Protein AF-A0A957ABL5-F1 (afdb_monomer)

Foldseek 3Di:
DDDDDDDDPCPVVVVPPPDPVVVVVVVVVVVVVVVVVVVVVLVCCVVPADAQDWPPPPDPDIDHRYDAQDDPPNPPHVVVVVCVVPPD

Solvent-accessible surface area (backbone atoms only — not comparable to full-atom values): 5631 Å² total; per-residue (Å²): 136,85,83,83,71,85,78,77,66,72,69,65,66,60,73,69,69,78,69,55,69,73,66,53,48,55,54,51,51,51,53,50,50,53,52,50,50,53,52,50,52,54,48,52,39,68,74,72,39,56,86,73,36,61,44,60,78,94,51,95,73,62,50,62,33,76,84,75,62,29,53,81,96,51,46,62,58,78,37,59,70,59,56,63,74,69,59,130

Mean predicted aligned error: 11.05 Å

Radius of gyration: 24.83 Å; Cα contacts (8 Å, |Δi|>4): 42; chains: 1; bounding box: 70×29×62 Å

pLDDT: mean 85.31, std 15.98, range [45.78, 98.62]

Sequence (88 aa):
MESTRPSLPGTWARITARFSAKRDGWFFLVVLAVVALDQASKWAIRTGLDRGESWPEGWDIRIVHFVNTGAAFGIFQNSGPLLVITSV

Structure (mmCIF, N/CA/C/O backbone):
data_AF-A0A957ABL5-F1
#
_entry.id   AF-A0A957ABL5-F1
#
loop_
_atom_site.group_PDB
_atom_site.id
_atom_site.type_symbol
_atom_site.label_atom_id
_atom_site.label_alt_id
_atom_site.label_comp_id
_atom_site.label_asym_id
_atom_site.label_entity_id
_atom_site.label_seq_id
_atom_site.pdbx_PDB_ins_code
_atom_site.Cartn_x
_atom_site.Cartn_y
_atom_site.Cartn_z
_atom_site.occupancy
_atom_site.B_iso_or_equiv
_atom_site.auth_seq_id
_atom_site.auth_comp_id
_atom_site.auth_asym_id
_atom_site.auth_atom_id
_atom_site.pdbx_PDB_model_num
ATOM 1 N N . MET A 1 1 ? 47.816 -1.112 -48.648 1.00 45.78 1 MET A N 1
ATOM 2 C CA . MET A 1 1 ? 47.639 -1.944 -47.440 1.00 45.78 1 MET A CA 1
ATOM 3 C C . MET A 1 1 ? 46.299 -1.556 -46.844 1.00 45.78 1 MET A C 1
ATOM 5 O O . MET A 1 1 ? 46.214 -0.545 -46.163 1.00 45.78 1 MET A O 1
ATOM 9 N N . GLU A 1 2 ? 45.247 -2.271 -47.240 1.00 49.75 2 GLU A N 1
ATOM 10 C CA . GLU A 1 2 ? 43.857 -1.971 -46.881 1.00 49.75 2 GLU A CA 1
ATOM 11 C C . GLU A 1 2 ? 43.603 -2.387 -45.427 1.00 49.75 2 GLU A C 1
ATOM 13 O O . GLU A 1 2 ? 43.833 -3.536 -45.048 1.00 49.75 2 GLU A O 1
ATOM 18 N N . SER A 1 3 ? 43.190 -1.431 -44.597 1.00 61.28 3 SER A N 1
ATOM 19 C CA . SER A 1 3 ? 42.885 -1.630 -43.181 1.00 61.28 3 SER A CA 1
ATOM 20 C C . SER A 1 3 ? 41.473 -2.195 -43.043 1.00 61.28 3 SER A C 1
ATOM 22 O O . SER A 1 3 ? 40.494 -1.453 -42.987 1.00 61.28 3 SER A O 1
ATOM 24 N N . THR A 1 4 ? 41.344 -3.517 -42.969 1.00 61.44 4 THR A N 1
ATOM 25 C CA . THR A 1 4 ? 40.053 -4.170 -42.726 1.00 61.44 4 THR A CA 1
ATOM 26 C C . THR A 1 4 ? 39.688 -4.062 -41.245 1.00 61.44 4 THR A C 1
ATOM 28 O O . THR A 1 4 ? 40.040 -4.913 -40.429 1.00 61.44 4 THR A O 1
ATOM 31 N N . ARG A 1 5 ? 38.977 -2.993 -40.866 1.00 60.75 5 ARG A N 1
ATOM 32 C CA . ARG A 1 5 ? 38.261 -2.962 -39.582 1.00 60.75 5 ARG A CA 1
ATOM 33 C C . ARG A 1 5 ? 36.989 -3.809 -39.712 1.00 60.75 5 ARG A C 1
ATOM 35 O O . ARG A 1 5 ? 36.256 -3.618 -40.682 1.00 60.75 5 ARG A O 1
ATOM 42 N N . PRO A 1 6 ? 36.694 -4.715 -38.767 1.00 59.97 6 PRO A N 1
ATOM 43 C CA . PRO A 1 6 ? 35.477 -5.513 -38.825 1.00 59.97 6 PRO A CA 1
ATOM 44 C C . PRO A 1 6 ? 34.250 -4.604 -3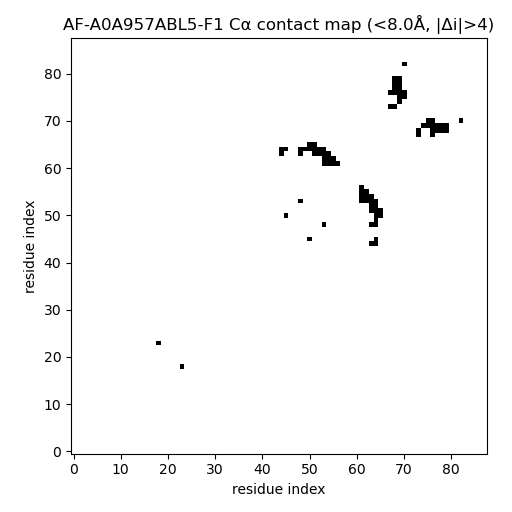8.675 1.00 59.97 6 PRO A C 1
ATOM 46 O O . PRO A 1 6 ? 34.093 -3.910 -37.668 1.00 59.97 6 PRO A O 1
ATOM 49 N N . SER A 1 7 ? 33.380 -4.591 -39.685 1.00 68.88 7 SER A N 1
ATOM 50 C CA . SER A 1 7 ? 32.080 -3.928 -39.628 1.00 68.88 7 SER A CA 1
ATOM 51 C C . SER A 1 7 ? 31.151 -4.744 -38.727 1.00 68.88 7 SER A C 1
ATOM 53 O O . SER A 1 7 ? 30.733 -5.851 -39.060 1.00 68.88 7 SER A O 1
ATOM 55 N N . LEU A 1 8 ? 30.850 -4.216 -37.539 1.00 66.44 8 LEU A N 1
ATOM 56 C CA . LEU A 1 8 ? 29.903 -4.854 -36.627 1.00 66.44 8 LEU A CA 1
ATOM 57 C C . LEU A 1 8 ? 28.515 -4.921 -37.295 1.00 66.44 8 LEU A C 1
ATOM 59 O O . LEU A 1 8 ? 28.057 -3.910 -37.837 1.00 66.44 8 LEU A O 1
ATOM 63 N N . PRO A 1 9 ? 27.827 -6.079 -37.276 1.00 64.19 9 PRO A N 1
ATOM 64 C CA . PRO A 1 9 ? 26.560 -6.238 -37.976 1.00 64.19 9 PRO A CA 1
ATOM 65 C C . PRO A 1 9 ? 25.502 -5.285 -37.407 1.00 64.19 9 PRO A C 1
ATOM 67 O O . PRO A 1 9 ? 25.232 -5.276 -36.203 1.00 64.19 9 PRO A O 1
ATOM 70 N N . GLY A 1 10 ? 24.869 -4.504 -38.294 1.00 61.34 10 GLY A N 1
ATOM 71 C CA . GLY A 1 10 ? 23.853 -3.484 -37.978 1.00 61.34 10 GLY A CA 1
ATOM 72 C C . GLY A 1 10 ? 22.601 -4.001 -37.253 1.00 61.34 10 GLY A C 1
ATOM 73 O O . GLY A 1 10 ? 21.727 -3.223 -36.873 1.00 61.34 10 GLY A O 1
ATOM 74 N N . THR A 1 11 ? 22.521 -5.310 -37.021 1.00 60.16 11 THR A N 1
ATOM 75 C CA . THR A 1 11 ? 21.497 -5.993 -36.230 1.00 60.16 11 THR A CA 1
ATOM 76 C C . THR A 1 11 ? 21.563 -5.611 -34.745 1.00 60.16 11 THR A C 1
ATOM 78 O O . THR A 1 11 ? 20.518 -5.449 -34.118 1.00 60.16 11 THR A O 1
ATOM 81 N N . TRP A 1 12 ? 22.760 -5.371 -34.190 1.00 56.81 12 TRP A N 1
ATOM 82 C CA . TRP A 1 12 ? 22.925 -5.025 -32.768 1.00 56.81 12 TRP A CA 1
ATOM 83 C C . TRP A 1 12 ? 22.479 -3.599 -32.433 1.00 56.81 12 TRP A C 1
ATOM 85 O O . TRP A 1 12 ? 21.933 -3.356 -31.360 1.00 56.81 12 TRP A O 1
ATOM 95 N N . ALA A 1 13 ? 22.621 -2.669 -33.380 1.00 55.19 13 ALA A N 1
ATOM 96 C CA . ALA A 1 13 ? 22.194 -1.280 -33.209 1.00 55.19 13 ALA A CA 1
ATOM 97 C C . ALA A 1 13 ? 20.662 -1.125 -33.127 1.00 55.19 13 ALA A C 1
ATOM 99 O O . ALA A 1 13 ? 20.159 -0.143 -32.587 1.00 55.19 13 ALA A O 1
ATOM 100 N N . ARG A 1 14 ? 19.897 -2.093 -33.651 1.00 54.81 14 ARG A N 1
ATOM 101 C CA . ARG A 1 14 ? 18.425 -2.042 -33.678 1.00 54.81 14 ARG A CA 1
ATOM 102 C C . ARG A 1 14 ? 17.763 -2.603 -32.419 1.00 54.81 14 ARG A C 1
ATOM 104 O O . ARG A 1 14 ? 16.595 -2.305 -32.184 1.00 54.81 14 ARG A O 1
ATOM 111 N N . ILE A 1 15 ? 18.485 -3.384 -31.614 1.00 57.72 15 ILE A N 1
ATOM 112 C CA . ILE A 1 15 ? 17.969 -3.968 -30.363 1.00 57.72 15 ILE A CA 1
ATOM 113 C C . ILE A 1 15 ? 17.895 -2.906 -29.253 1.00 57.72 15 ILE A C 1
ATOM 115 O O . ILE A 1 15 ? 16.990 -2.942 -28.425 1.00 57.72 15 ILE A O 1
ATOM 119 N N . THR A 1 16 ? 18.778 -1.906 -29.276 1.00 54.53 16 THR A N 1
ATOM 120 C CA . THR A 1 16 ? 18.825 -0.832 -28.268 1.00 54.53 16 THR A CA 1
ATOM 121 C C . THR A 1 16 ? 17.913 0.359 -28.588 1.00 54.53 16 THR A C 1
ATOM 123 O O . THR A 1 16 ? 17.600 1.153 -27.706 1.00 54.53 16 THR A O 1
ATOM 126 N N . ALA A 1 17 ? 17.430 0.482 -29.827 1.00 56.97 17 ALA A N 1
ATOM 127 C CA . ALA A 1 17 ? 16.742 1.676 -30.325 1.00 56.97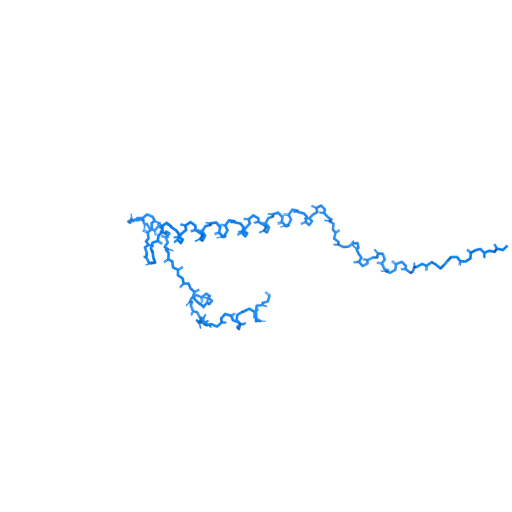 17 ALA A CA 1
ATOM 128 C C . ALA A 1 17 ? 15.202 1.655 -30.184 1.00 56.97 17 ALA A C 1
ATOM 130 O O . ALA A 1 17 ? 14.504 2.274 -30.987 1.00 56.97 17 ALA A O 1
ATOM 131 N N . ARG A 1 18 ? 14.636 0.937 -29.199 1.00 58.25 18 ARG A N 1
ATOM 132 C CA . ARG A 1 18 ? 13.173 0.920 -28.941 1.00 58.25 18 ARG A CA 1
ATOM 133 C C . ARG A 1 18 ? 12.731 1.599 -27.643 1.00 58.25 18 ARG A C 1
ATOM 135 O O . ARG A 1 18 ? 11.535 1.601 -27.369 1.00 58.25 18 ARG A O 1
ATOM 142 N N . PHE A 1 19 ? 13.641 2.236 -26.911 1.00 55.78 19 PHE A N 1
ATOM 143 C CA . PHE A 1 19 ? 13.291 3.099 -25.780 1.00 55.78 19 PHE A CA 1
ATOM 144 C C . PHE A 1 19 ? 13.551 4.554 -26.158 1.00 55.78 19 PHE A C 1
ATOM 146 O O . PHE A 1 19 ? 14.689 4.986 -26.343 1.00 55.78 19 PHE A O 1
ATOM 153 N N . SER A 1 20 ? 12.472 5.308 -26.357 1.00 62.75 20 SER A N 1
ATOM 154 C CA . SER A 1 20 ? 12.569 6.742 -26.597 1.00 62.75 20 SER A CA 1
ATOM 155 C C . SER A 1 20 ? 12.612 7.413 -25.232 1.00 62.75 20 SER A C 1
ATOM 157 O O . SER A 1 20 ? 11.567 7.657 -24.630 1.00 62.75 20 SER A O 1
ATOM 159 N N . ALA A 1 21 ? 13.822 7.728 -24.757 1.00 63.16 21 ALA A N 1
ATOM 160 C CA . ALA A 1 21 ? 14.090 8.250 -23.411 1.00 63.16 21 ALA A CA 1
ATOM 161 C C . ALA A 1 21 ? 13.156 9.397 -22.963 1.00 63.16 21 ALA A C 1
ATOM 163 O O . ALA A 1 21 ? 12.873 9.541 -21.777 1.00 63.16 21 ALA A O 1
ATOM 164 N N . LYS A 1 22 ? 12.635 10.200 -23.903 1.00 67.19 22 LYS A N 1
ATOM 165 C CA . LYS A 1 22 ? 11.690 11.291 -23.613 1.00 67.19 22 LYS A CA 1
ATOM 166 C C . LYS A 1 22 ? 10.263 10.815 -23.315 1.00 67.19 22 LYS A C 1
ATOM 168 O O . LYS A 1 22 ? 9.633 11.351 -22.411 1.00 67.19 22 LYS A O 1
ATOM 173 N N . ARG A 1 23 ? 9.745 9.830 -24.061 1.00 69.19 23 ARG A N 1
ATOM 174 C CA . ARG A 1 23 ? 8.400 9.267 -23.833 1.00 69.19 23 ARG A CA 1
ATOM 175 C C . ARG A 1 23 ? 8.383 8.397 -22.580 1.00 69.19 23 ARG A C 1
ATOM 177 O O . ARG A 1 23 ? 7.427 8.441 -21.811 1.00 69.19 23 ARG A O 1
ATOM 184 N N . ASP A 1 24 ? 9.466 7.661 -22.364 1.00 81.88 24 ASP A N 1
ATOM 185 C CA . ASP A 1 24 ? 9.581 6.736 -21.242 1.00 81.88 24 ASP A CA 1
ATOM 186 C C . ASP A 1 24 ? 9.750 7.502 -19.912 1.00 81.88 24 ASP A C 1
ATOM 188 O O . ASP A 1 24 ? 9.244 7.069 -18.880 1.00 81.88 24 ASP A O 1
ATOM 192 N N . GLY A 1 25 ? 10.340 8.707 -19.936 1.00 89.69 25 GLY A N 1
ATOM 193 C CA . GLY A 1 25 ? 10.450 9.579 -18.759 1.00 89.69 25 GLY A CA 1
ATOM 194 C C . GLY A 1 25 ? 9.102 10.013 -18.165 1.00 89.69 25 GLY A C 1
ATOM 195 O O . GLY A 1 25 ? 8.934 9.979 -16.947 1.00 89.69 25 GLY A O 1
ATOM 196 N N . TRP A 1 26 ? 8.118 10.365 -19.003 1.00 92.69 26 TRP A N 1
ATOM 197 C CA . TRP A 1 26 ? 6.770 10.705 -18.522 1.00 92.69 26 TRP A CA 1
ATOM 198 C C . TRP A 1 26 ? 6.078 9.503 -17.874 1.00 92.69 26 TRP A C 1
ATOM 200 O O . TRP A 1 26 ? 5.465 9.635 -16.818 1.00 92.69 26 TRP A O 1
ATOM 210 N N . PHE A 1 27 ? 6.223 8.320 -18.476 1.00 93.00 27 PHE A N 1
ATOM 211 C CA . PHE A 1 27 ? 5.683 7.083 -17.920 1.00 93.00 27 PHE A CA 1
ATOM 212 C C . PHE A 1 27 ? 6.226 6.816 -16.509 1.00 93.00 27 PHE A C 1
ATOM 214 O O . PHE A 1 27 ? 5.443 6.621 -15.580 1.00 93.00 27 PHE A O 1
ATOM 221 N N . PHE A 1 28 ? 7.547 6.886 -16.315 1.00 94.81 28 PHE A N 1
ATOM 222 C CA . PHE A 1 28 ? 8.146 6.679 -14.994 1.00 94.81 28 PHE A CA 1
ATOM 223 C C . PHE A 1 28 ? 7.745 7.747 -13.975 1.00 94.81 28 PHE A C 1
ATOM 225 O O . PHE A 1 28 ? 7.558 7.418 -12.806 1.00 94.81 28 PHE A O 1
ATOM 232 N N . LEU A 1 29 ? 7.565 9.000 -14.402 1.00 95.69 29 LEU A N 1
ATOM 233 C CA . LEU A 1 29 ? 7.076 10.062 -13.524 1.00 95.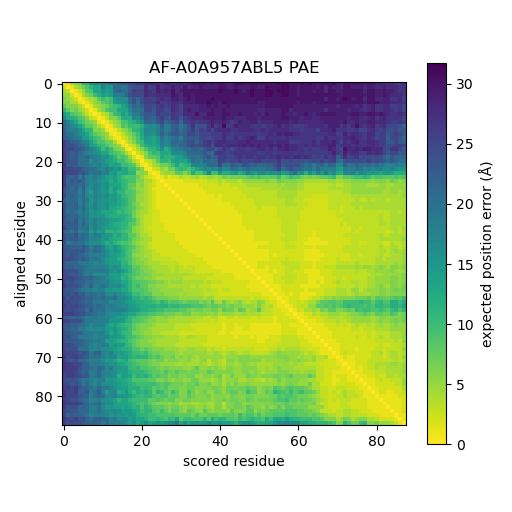69 29 LEU A CA 1
ATOM 234 C C . LEU A 1 29 ? 5.664 9.757 -13.013 1.00 95.69 29 LEU A C 1
ATOM 236 O O . LEU A 1 29 ? 5.411 9.886 -11.817 1.00 95.69 29 LEU A O 1
ATOM 240 N N . VAL A 1 30 ? 4.764 9.306 -13.892 1.00 96.81 30 VAL A N 1
ATOM 241 C CA . VAL A 1 30 ? 3.403 8.911 -13.502 1.00 96.81 30 VAL A CA 1
ATOM 242 C C . VAL A 1 30 ? 3.436 7.710 -12.558 1.00 96.81 30 VAL A C 1
ATOM 244 O O . VAL A 1 30 ? 2.781 7.745 -11.519 1.00 96.81 30 VAL A O 1
ATOM 247 N N . VAL A 1 31 ? 4.229 6.677 -12.865 1.00 97.38 31 VAL A N 1
ATOM 248 C CA . VAL A 1 31 ? 4.388 5.503 -11.986 1.00 97.38 31 VAL A CA 1
ATOM 249 C C . VAL A 1 31 ? 4.874 5.924 -10.600 1.00 97.38 31 VAL A C 1
ATOM 251 O O . VAL A 1 31 ? 4.291 5.521 -9.595 1.00 97.38 31 VAL A O 1
ATOM 254 N N . LEU A 1 32 ? 5.902 6.773 -10.535 1.00 98.19 32 LEU A N 1
ATOM 255 C CA . LEU A 1 32 ? 6.451 7.249 -9.270 1.00 98.19 32 LEU A CA 1
ATOM 256 C C . LEU A 1 32 ? 5.426 8.070 -8.485 1.00 98.19 32 LEU A C 1
ATOM 258 O O . LEU A 1 32 ? 5.293 7.872 -7.281 1.00 98.19 32 LEU A O 1
ATOM 262 N N . ALA A 1 33 ? 4.677 8.948 -9.155 1.00 98.25 33 ALA A N 1
ATOM 263 C CA . ALA A 1 33 ? 3.626 9.735 -8.523 1.00 98.25 33 ALA A CA 1
ATOM 264 C C . ALA A 1 33 ? 2.520 8.842 -7.942 1.00 98.25 33 ALA A C 1
ATOM 266 O O . ALA A 1 33 ? 2.125 9.035 -6.796 1.00 98.25 33 ALA A O 1
ATOM 267 N N . VAL A 1 34 ? 2.059 7.835 -8.691 1.00 98.44 34 VAL A N 1
ATOM 268 C CA . VAL A 1 34 ? 1.027 6.893 -8.229 1.00 98.44 34 VAL A CA 1
ATOM 269 C C . VAL A 1 34 ? 1.511 6.094 -7.020 1.00 98.44 34 VAL A C 1
ATOM 271 O O . VAL A 1 34 ? 0.798 6.019 -6.022 1.00 98.44 34 VAL A O 1
ATOM 274 N N . VAL A 1 35 ? 2.725 5.538 -7.071 1.00 98.44 35 VAL A N 1
ATOM 275 C CA . VAL A 1 35 ? 3.297 4.780 -5.947 1.00 98.44 35 VAL A CA 1
ATOM 276 C C . VAL A 1 35 ? 3.502 5.680 -4.727 1.00 98.44 35 VAL A C 1
ATOM 278 O O . VAL A 1 35 ? 3.163 5.284 -3.614 1.00 98.44 35 VAL A O 1
ATOM 281 N N . ALA A 1 36 ? 4.015 6.898 -4.918 1.00 98.56 36 ALA A N 1
ATOM 282 C CA . ALA A 1 36 ? 4.218 7.845 -3.827 1.00 98.56 36 ALA A CA 1
ATOM 283 C C . ALA A 1 36 ? 2.893 8.231 -3.160 1.00 98.56 36 ALA A C 1
ATOM 285 O O . ALA A 1 36 ? 2.801 8.198 -1.934 1.00 98.56 36 ALA A O 1
ATOM 286 N N . LEU A 1 37 ? 1.861 8.541 -3.952 1.00 98.62 37 LEU A N 1
ATOM 287 C CA . LEU A 1 37 ? 0.527 8.854 -3.443 1.00 98.62 37 LEU A CA 1
ATOM 288 C C . LEU A 1 37 ? -0.082 7.662 -2.697 1.00 98.62 37 LEU A C 1
ATOM 290 O O . LEU A 1 37 ? -0.538 7.833 -1.572 1.00 98.62 37 LEU A O 1
ATOM 294 N N . ASP A 1 38 ? -0.021 6.453 -3.261 1.00 98.50 38 ASP A N 1
ATOM 295 C CA . ASP A 1 38 ? -0.524 5.231 -2.619 1.00 98.50 38 ASP A CA 1
ATOM 296 C C . ASP A 1 38 ? 0.126 4.988 -1.246 1.00 98.50 38 ASP A C 1
ATOM 298 O O . ASP A 1 38 ? -0.565 4.757 -0.248 1.00 98.50 38 ASP A O 1
ATOM 302 N N . GLN A 1 39 ? 1.456 5.071 -1.173 1.00 98.50 39 GLN A N 1
ATOM 303 C CA . GLN A 1 39 ? 2.183 4.840 0.075 1.00 98.50 39 GLN A CA 1
ATOM 304 C C . GLN A 1 39 ? 1.962 5.968 1.089 1.00 98.50 39 GLN A C 1
ATOM 306 O O . GLN A 1 39 ? 1.776 5.682 2.272 1.00 98.50 39 GLN A O 1
ATOM 311 N N . ALA A 1 40 ? 1.921 7.229 0.644 1.00 98.56 40 ALA A N 1
ATOM 312 C CA . ALA A 1 40 ? 1.636 8.373 1.507 1.00 98.56 40 ALA A CA 1
ATOM 313 C C . ALA A 1 40 ? 0.222 8.297 2.098 1.00 98.56 40 ALA A C 1
ATOM 315 O O . ALA A 1 40 ? 0.052 8.486 3.302 1.00 98.56 40 ALA A O 1
ATOM 316 N N . SER A 1 41 ? -0.784 7.948 1.287 1.00 98.06 41 SER A N 1
ATOM 317 C CA . SER A 1 41 ? -2.150 7.732 1.768 1.00 98.06 41 SER A CA 1
ATOM 318 C C . SER A 1 41 ? -2.205 6.595 2.787 1.00 98.06 41 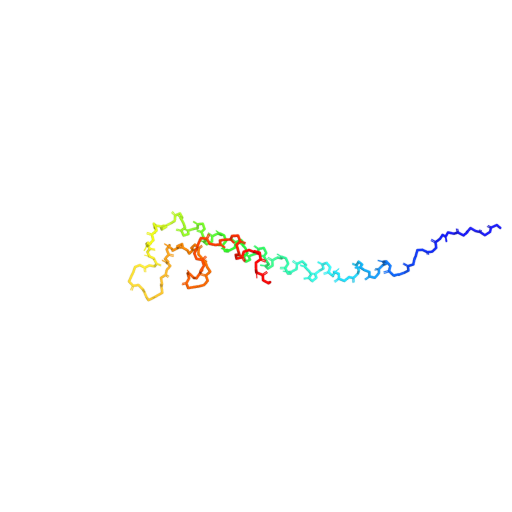SER A C 1
ATOM 320 O O . SER A 1 41 ? -2.737 6.783 3.877 1.00 98.06 41 SER A O 1
ATOM 322 N N . LYS A 1 42 ? -1.594 5.436 2.500 1.00 97.94 42 LYS A N 1
ATOM 323 C CA . LYS A 1 42 ? -1.531 4.310 3.453 1.00 97.94 42 LYS A CA 1
ATOM 324 C C . LYS A 1 42 ? -0.855 4.692 4.764 1.00 97.94 42 LYS A C 1
ATOM 326 O O . LYS A 1 42 ? -1.306 4.260 5.822 1.00 97.94 42 LYS A O 1
ATOM 331 N N . TRP A 1 43 ? 0.223 5.469 4.701 1.00 98.38 43 TRP A N 1
ATOM 332 C CA . TRP A 1 43 ? 0.911 5.965 5.887 1.00 98.38 43 TRP A CA 1
ATOM 333 C C . TRP A 1 43 ? -0.005 6.867 6.717 1.00 98.38 43 TRP A C 1
ATOM 335 O O . TRP A 1 43 ? -0.210 6.572 7.890 1.00 98.38 43 TRP A O 1
ATOM 345 N N . ALA A 1 44 ? -0.636 7.868 6.094 1.00 98.12 44 ALA A N 1
ATOM 346 C CA . ALA A 1 44 ? -1.545 8.786 6.774 1.00 98.12 44 ALA 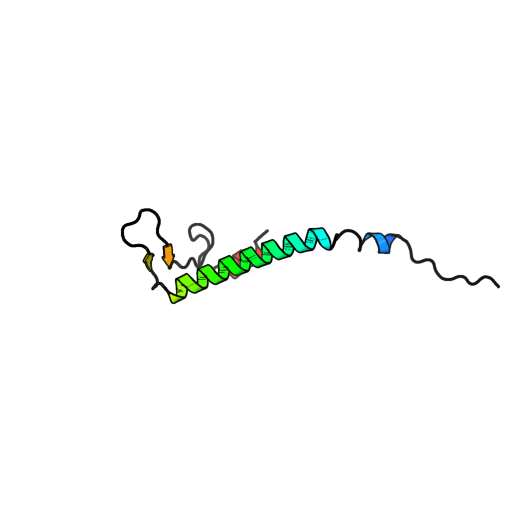A CA 1
ATOM 347 C C . ALA A 1 44 ? -2.709 8.059 7.470 1.00 98.12 44 ALA A C 1
ATOM 349 O O . ALA A 1 44 ? -3.043 8.392 8.603 1.00 98.12 44 ALA A O 1
ATOM 350 N N . ILE A 1 45 ? -3.284 7.027 6.837 1.00 98.00 45 ILE A N 1
ATOM 351 C CA . ILE A 1 45 ? -4.351 6.218 7.451 1.00 98.00 45 ILE A CA 1
ATOM 352 C C . ILE A 1 45 ? -3.830 5.417 8.643 1.00 98.00 45 ILE A C 1
ATOM 354 O O . ILE A 1 45 ? -4.465 5.406 9.690 1.00 98.00 45 ILE A O 1
ATOM 358 N N . ARG A 1 46 ? -2.666 4.770 8.517 1.00 97.81 46 ARG A N 1
ATOM 359 C CA . ARG A 1 46 ? -2.093 3.959 9.604 1.00 97.81 46 ARG A CA 1
ATOM 360 C C . ARG A 1 46 ? -1.679 4.783 10.818 1.00 97.81 46 ARG A C 1
ATOM 362 O O . ARG A 1 46 ? -1.648 4.232 11.911 1.00 97.81 46 ARG A O 1
ATOM 369 N N . THR A 1 47 ? -1.298 6.045 10.625 1.00 97.81 47 THR A N 1
ATOM 370 C CA . THR A 1 47 ? -0.887 6.931 11.722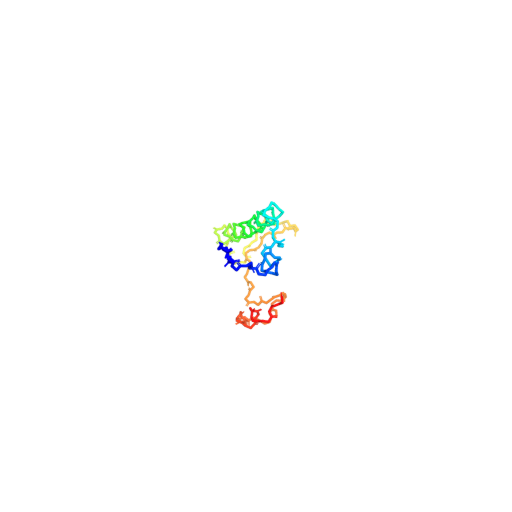 1.00 97.81 47 THR A CA 1
ATOM 371 C C . THR A 1 47 ? -2.026 7.777 12.273 1.00 97.81 47 THR A C 1
ATOM 373 O O . THR A 1 47 ? -1.907 8.271 13.387 1.00 97.81 47 THR A O 1
ATOM 376 N N . GLY A 1 48 ? -3.077 8.009 11.483 1.00 97.12 48 GLY A N 1
ATOM 377 C CA . GLY A 1 48 ? -4.180 8.900 11.839 1.00 97.12 48 GLY A CA 1
ATOM 378 C C . GLY A 1 48 ? -5.452 8.202 12.312 1.00 97.12 48 GLY A C 1
ATOM 379 O O . GLY A 1 48 ? -6.298 8.887 12.869 1.00 97.12 48 GLY A O 1
ATOM 380 N N . LEU A 1 49 ? -5.602 6.895 12.073 1.00 97.75 49 LEU A N 1
ATOM 381 C CA . LEU A 1 49 ? -6.794 6.126 12.435 1.00 97.75 49 LEU A CA 1
ATOM 382 C C . LEU A 1 49 ? -6.407 4.792 13.080 1.00 97.75 49 LEU A C 1
ATOM 384 O O . LEU A 1 49 ? -5.549 4.065 12.565 1.00 97.75 49 LEU A O 1
ATOM 388 N N . ASP A 1 50 ? -7.094 4.422 14.153 1.00 97.56 50 ASP A N 1
ATOM 389 C CA . ASP A 1 50 ? -7.040 3.086 14.733 1.00 97.56 50 ASP A CA 1
ATOM 390 C C . ASP A 1 50 ? -7.681 2.056 13.795 1.00 97.56 50 ASP A C 1
ATOM 392 O O . ASP A 1 50 ? -8.490 2.359 12.916 1.00 97.56 50 ASP A O 1
ATOM 396 N N . ARG A 1 51 ? -7.311 0.781 13.947 1.00 97.06 51 ARG A N 1
ATOM 397 C CA . ARG A 1 51 ? -7.835 -0.279 13.077 1.00 97.06 51 ARG A CA 1
ATOM 398 C C . ARG A 1 51 ? -9.353 -0.407 13.240 1.00 97.06 51 ARG A C 1
ATOM 400 O O . ARG A 1 51 ? -9.838 -0.711 14.323 1.00 97.06 51 ARG A O 1
ATOM 407 N N . GLY A 1 52 ? -10.082 -0.272 12.133 1.00 95.88 52 GLY A N 1
ATOM 408 C CA . GLY A 1 52 ? -11.547 -0.271 12.105 1.00 95.88 52 GLY A CA 1
ATOM 409 C C . GLY A 1 52 ? -12.183 1.102 12.335 1.00 95.88 52 GLY A C 1
ATOM 410 O O . GLY A 1 52 ? -13.387 1.233 12.131 1.00 95.88 52 GLY A O 1
ATOM 411 N N . GLU A 1 53 ? -11.399 2.120 12.695 1.00 96.81 53 GLU A N 1
ATOM 412 C CA . GLU A 1 53 ? -11.873 3.497 12.802 1.00 96.81 53 GLU A CA 1
ATOM 413 C C . GLU A 1 53 ? -12.213 4.061 11.416 1.00 96.81 53 GLU A C 1
ATOM 415 O O . GLU A 1 53 ? -11.598 3.701 10.401 1.00 96.81 53 GLU A O 1
ATOM 420 N N . SER A 1 54 ? -13.213 4.945 11.381 1.00 95.75 54 SER A N 1
ATOM 421 C CA . SER A 1 54 ? -13.690 5.597 10.167 1.00 95.75 54 SER A CA 1
ATOM 422 C C . SER A 1 54 ? -13.737 7.112 10.312 1.00 95.75 54 SER A C 1
ATOM 424 O O . SER A 1 54 ? -14.220 7.609 11.324 1.00 95.75 54 SER A O 1
ATOM 426 N N . TRP A 1 55 ? -13.355 7.835 9.263 1.00 96.00 55 TRP A N 1
ATOM 427 C CA . TRP A 1 55 ? -13.429 9.291 9.209 1.00 96.00 55 TRP A CA 1
ATOM 428 C C . TRP A 1 55 ? -13.926 9.783 7.838 1.00 96.00 55 TRP A C 1
ATOM 430 O O . TRP A 1 55 ? -13.534 9.220 6.813 1.00 96.00 55 TRP A O 1
ATOM 440 N N . PRO A 1 56 ? -14.740 10.848 7.769 1.00 95.62 56 PRO A N 1
ATOM 441 C CA . PRO A 1 56 ? -15.420 11.503 8.886 1.00 95.62 56 PRO A CA 1
ATOM 442 C C . PRO A 1 56 ? -16.609 10.670 9.392 1.00 95.62 56 PRO A C 1
ATOM 444 O O . PRO A 1 56 ? -17.279 9.970 8.630 1.00 95.62 56 PRO A O 1
ATOM 447 N N . GLU A 1 57 ? -16.891 10.741 10.689 1.00 90.81 57 GLU A N 1
ATOM 448 C CA . GLU A 1 57 ? -18.046 10.050 11.265 1.00 90.81 57 GLU A CA 1
ATOM 449 C C . GLU A 1 57 ? -19.368 10.623 10.732 1.00 90.81 57 GLU A C 1
ATOM 451 O O . GLU A 1 57 ? -19.524 11.834 10.588 1.00 90.81 57 GLU A O 1
ATOM 456 N N . GLY A 1 58 ? -20.336 9.749 10.443 1.00 89.12 58 GLY A N 1
ATOM 457 C CA . GLY A 1 58 ? -21.685 10.152 10.024 1.00 89.12 58 GLY A CA 1
ATOM 458 C C . GLY A 1 58 ? -21.854 10.523 8.546 1.00 89.12 58 GLY A C 1
ATOM 459 O O . GLY A 1 58 ? -22.938 10.954 8.167 1.00 89.12 58 GLY A O 1
ATOM 460 N N . TRP A 1 59 ? -20.830 10.341 7.708 1.00 94.12 59 TRP A N 1
ATOM 461 C CA . TRP A 1 59 ? -20.912 10.584 6.262 1.00 94.12 59 TRP A CA 1
ATOM 462 C C . TRP A 1 59 ? -21.121 9.289 5.469 1.00 94.12 59 TRP A C 1
ATOM 464 O O . TRP A 1 59 ? -20.723 8.204 5.902 1.00 94.12 59 TRP A O 1
ATOM 474 N N . ASP A 1 60 ? -21.703 9.401 4.274 1.00 95.25 60 ASP A N 1
ATOM 475 C CA . ASP A 1 60 ? -21.913 8.252 3.382 1.00 95.25 60 ASP A CA 1
ATOM 476 C C . ASP A 1 60 ? -20.591 7.693 2.845 1.00 95.25 60 ASP A C 1
ATOM 478 O O . ASP A 1 60 ? -20.398 6.478 2.778 1.00 95.25 60 ASP A O 1
ATOM 482 N N . ILE A 1 61 ? -19.650 8.581 2.510 1.00 96.38 61 ILE A N 1
ATOM 483 C CA . ILE A 1 61 ? -18.309 8.222 2.048 1.00 96.38 61 ILE A CA 1
ATOM 484 C C . ILE A 1 61 ? -17.337 8.408 3.204 1.00 96.38 61 ILE A C 1
ATOM 486 O O . ILE A 1 61 ? -17.176 9.509 3.727 1.00 96.38 61 ILE A O 1
ATOM 490 N N . ARG A 1 62 ? -16.683 7.309 3.582 1.00 95.44 62 ARG A N 1
ATOM 491 C CA . ARG A 1 62 ? -15.774 7.248 4.723 1.00 95.44 62 ARG A CA 1
ATOM 492 C C . ARG A 1 62 ? -14.451 6.619 4.343 1.00 95.44 62 ARG A C 1
ATOM 494 O O . ARG A 1 62 ? -14.386 5.660 3.576 1.00 95.44 62 ARG A O 1
ATOM 501 N N . ILE A 1 63 ? -13.406 7.151 4.947 1.00 97.12 63 ILE A N 1
ATOM 502 C CA . ILE A 1 63 ? -12.076 6.574 4.981 1.00 97.12 63 ILE A CA 1
ATOM 503 C C . ILE A 1 63 ? -12.030 5.649 6.187 1.00 97.12 63 ILE A C 1
ATOM 505 O O . ILE A 1 63 ? -12.342 6.077 7.291 1.00 97.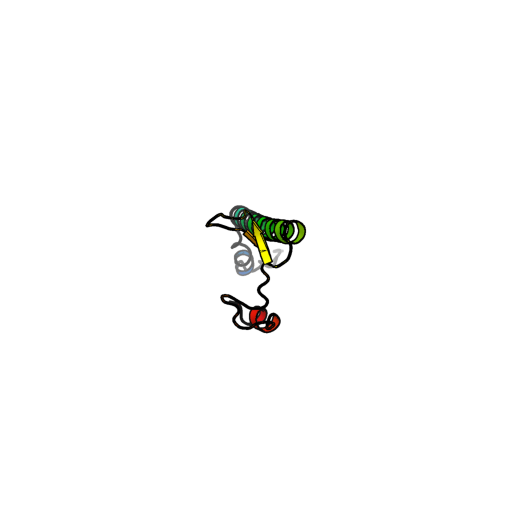12 63 ILE A O 1
ATOM 509 N N . VAL A 1 64 ? -11.658 4.389 5.982 1.00 96.25 64 VAL A N 1
ATOM 510 C CA . VAL A 1 64 ? -11.615 3.382 7.048 1.00 96.25 64 VAL A CA 1
ATOM 511 C C . VAL A 1 64 ? -10.237 2.747 7.081 1.00 96.25 64 VAL A C 1
ATOM 513 O O . VAL A 1 64 ? -9.719 2.329 6.040 1.00 96.25 64 VAL A O 1
ATOM 516 N N . HIS A 1 65 ? -9.652 2.616 8.270 1.00 97.31 65 HIS A N 1
ATOM 517 C CA . HIS A 1 65 ? -8.431 1.834 8.425 1.00 97.31 65 HIS A CA 1
ATOM 518 C C . HIS A 1 65 ? -8.764 0.338 8.416 1.00 97.31 65 HIS A C 1
ATOM 520 O O . HIS A 1 65 ? -9.013 -0.292 9.445 1.00 97.31 65 HIS A O 1
ATOM 526 N N . PHE A 1 66 ? -8.729 -0.245 7.219 1.00 95.62 66 PHE A N 1
ATOM 527 C CA . PHE A 1 66 ? -8.915 -1.673 6.996 1.00 95.62 66 PHE A CA 1
ATOM 528 C C . PHE A 1 66 ? -7.637 -2.331 6.465 1.00 95.62 66 PHE A C 1
ATOM 530 O O . PHE A 1 66 ? -6.870 -1.729 5.713 1.00 95.62 66 PHE A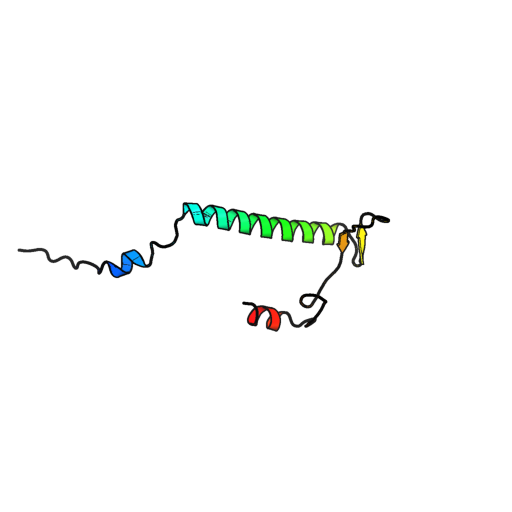 O 1
ATOM 537 N N . VAL A 1 67 ? -7.419 -3.598 6.827 1.00 95.25 67 VAL A N 1
ATOM 538 C CA . VAL A 1 67 ? -6.287 -4.395 6.338 1.00 95.25 67 VAL A CA 1
ATOM 539 C C . VAL A 1 67 ? -6.815 -5.659 5.680 1.00 95.25 67 VAL A C 1
ATOM 541 O O . VAL A 1 67 ? -7.385 -6.521 6.345 1.00 95.25 67 VAL A O 1
ATOM 544 N N . ASN A 1 68 ? -6.568 -5.778 4.378 1.00 93.88 68 ASN A N 1
ATOM 545 C CA . ASN A 1 68 ? -6.855 -6.974 3.602 1.00 93.88 68 ASN A CA 1
ATOM 546 C C . ASN A 1 68 ? -5.585 -7.831 3.478 1.00 93.88 68 ASN A C 1
ATOM 548 O O . ASN A 1 68 ? -4.607 -7.389 2.877 1.00 93.88 68 ASN A O 1
ATOM 552 N N . THR A 1 69 ? -5.584 -9.035 4.058 1.00 93.50 69 THR A N 1
ATOM 553 C CA . THR A 1 69 ? -4.457 -9.987 3.972 1.00 93.50 69 THR A CA 1
ATOM 554 C C . THR A 1 69 ? -4.535 -10.918 2.754 1.00 93.50 69 THR A C 1
ATOM 556 O O . THR A 1 69 ? -3.655 -11.763 2.584 1.00 93.50 69 THR A O 1
ATOM 559 N N . GLY A 1 70 ? -5.583 -10.798 1.931 1.00 92.25 70 GLY A N 1
ATOM 560 C CA . GLY A 1 70 ? -5.779 -11.527 0.675 1.00 92.25 70 GLY A CA 1
ATOM 561 C C . GLY A 1 70 ? -5.895 -10.589 -0.534 1.00 92.25 70 GLY A C 1
ATOM 562 O O . GLY A 1 70 ? -5.461 -9.438 -0.492 1.00 92.25 70 GLY A O 1
ATOM 563 N N . ALA A 1 71 ? -6.491 -11.082 -1.621 1.00 91.44 71 ALA A N 1
ATOM 564 C CA . ALA A 1 71 ? -6.795 -10.319 -2.834 1.00 91.44 71 ALA A CA 1
ATOM 565 C C . ALA A 1 71 ? -8.170 -9.615 -2.736 1.00 91.44 71 ALA A C 1
ATOM 567 O O . ALA A 1 71 ? -8.697 -9.401 -1.643 1.00 91.44 71 ALA A O 1
ATOM 568 N N . ALA A 1 72 ? -8.774 -9.220 -3.863 1.00 89.31 72 ALA A N 1
ATOM 569 C CA . ALA A 1 72 ? -10.098 -8.586 -3.876 1.00 89.31 72 ALA A CA 1
ATOM 570 C C . ALA A 1 72 ? -11.155 -9.441 -3.146 1.00 89.31 72 ALA A C 1
ATOM 572 O O . ALA A 1 72 ? -11.138 -10.665 -3.229 1.00 89.31 72 ALA A O 1
ATOM 573 N N . PHE A 1 73 ? -12.062 -8.801 -2.401 1.00 90.38 73 PHE A N 1
ATOM 574 C CA . PHE A 1 73 ? -13.073 -9.474 -1.562 1.00 90.38 73 PHE A CA 1
ATOM 575 C C . PHE A 1 73 ? -12.511 -10.412 -0.476 1.00 90.38 73 PHE A C 1
ATOM 577 O O . PHE A 1 73 ? -13.252 -11.201 0.102 1.00 90.38 73 PHE A O 1
ATOM 584 N N . GLY A 1 74 ? -11.211 -10.338 -0.177 1.00 88.81 74 GLY A N 1
ATOM 585 C CA . GLY A 1 74 ? -10.576 -11.178 0.835 1.00 88.81 74 GLY A CA 1
ATOM 586 C C . GLY A 1 74 ? -10.352 -12.626 0.398 1.00 88.81 74 GLY A C 1
ATOM 587 O O . GLY A 1 74 ? -10.098 -13.471 1.250 1.00 88.81 74 GLY A O 1
ATOM 588 N N . ILE A 1 75 ? -10.422 -12.942 -0.899 1.00 93.69 75 ILE A N 1
ATOM 589 C CA . ILE A 1 75 ? -10.061 -14.279 -1.391 1.00 93.69 75 ILE A CA 1
ATOM 590 C C . ILE A 1 75 ? -8.554 -14.527 -1.211 1.00 93.69 75 ILE A C 1
ATOM 592 O O . ILE A 1 75 ? -7.751 -13.599 -1.316 1.00 93.69 75 ILE A O 1
ATOM 596 N N . PHE A 1 76 ? -8.163 -15.777 -0.945 1.00 92.12 76 PHE A N 1
ATOM 597 C CA . PHE A 1 76 ? -6.763 -16.175 -0.716 1.00 92.12 76 PHE A CA 1
ATOM 598 C C . PHE A 1 76 ? -6.070 -15.429 0.442 1.00 92.12 76 PHE A C 1
ATOM 600 O O . PHE A 1 76 ? -4.933 -14.967 0.315 1.00 92.12 76 PHE A O 1
ATOM 607 N N . GLN A 1 77 ? -6.741 -15.304 1.592 1.00 91.69 77 GLN A N 1
ATOM 608 C CA . GLN A 1 77 ? -6.132 -14.707 2.787 1.00 91.69 77 GLN A CA 1
ATOM 609 C C . GLN A 1 77 ? -4.809 -15.388 3.144 1.00 91.69 77 GLN A C 1
ATOM 611 O O . GLN A 1 77 ? -4.659 -16.604 3.002 1.00 91.69 77 GLN A O 1
ATOM 616 N N . ASN A 1 78 ? -3.837 -14.586 3.578 1.00 93.31 78 ASN A N 1
ATOM 617 C CA . ASN A 1 78 ? -2.503 -15.033 3.984 1.00 93.31 78 ASN A CA 1
ATOM 618 C C . ASN A 1 78 ? -1.711 -15.773 2.887 1.00 93.31 78 ASN A C 1
ATOM 620 O O . ASN A 1 78 ? -0.658 -16.340 3.164 1.00 93.31 78 ASN A O 1
ATOM 624 N N . SER A 1 79 ? -2.158 -15.718 1.629 1.00 93.12 79 SER A N 1
ATOM 625 C CA . SER A 1 79 ? -1.521 -16.398 0.495 1.00 93.12 79 SER A CA 1
ATOM 626 C C . SER A 1 79 ? -0.622 -15.457 -0.318 1.00 93.12 79 SER A C 1
ATOM 628 O O . SER A 1 79 ? -0.499 -15.603 -1.531 1.00 93.12 79 SER A O 1
ATOM 630 N N . GLY A 1 80 ? 0.014 -14.477 0.337 1.00 90.75 80 GLY A N 1
ATOM 631 C CA . GLY A 1 80 ? 0.830 -13.438 -0.310 1.00 90.75 80 GLY A CA 1
ATOM 632 C C . GLY A 1 80 ? 1.827 -13.966 -1.355 1.00 90.75 80 GLY A C 1
ATOM 633 O O . GLY A 1 80 ? 1.799 -13.487 -2.487 1.00 90.75 80 GLY A O 1
ATOM 634 N N . PRO A 1 81 ? 2.649 -14.990 -1.044 1.00 93.75 81 PRO A N 1
ATOM 635 C CA . PRO A 1 81 ? 3.576 -15.564 -2.021 1.00 93.75 81 PRO A CA 1
ATOM 636 C C . PRO A 1 81 ? 2.891 -16.127 -3.275 1.00 93.75 81 PRO A C 1
ATOM 638 O O . PRO A 1 81 ? 3.378 -15.917 -4.384 1.00 93.75 81 PRO A O 1
ATOM 641 N N . LEU A 1 82 ? 1.744 -16.798 -3.118 1.00 92.44 82 LEU A N 1
ATOM 642 C CA . LEU A 1 82 ? 0.976 -17.348 -4.240 1.00 92.44 82 LEU A CA 1
ATOM 643 C C . LEU A 1 82 ? 0.470 -16.229 -5.157 1.00 92.44 82 LEU A C 1
ATOM 645 O O . LEU A 1 82 ? 0.596 -16.327 -6.377 1.00 92.44 82 LEU A O 1
ATOM 649 N N . LEU A 1 83 ? -0.066 -15.158 -4.568 1.00 91.31 83 LEU A N 1
ATOM 650 C CA . LEU A 1 83 ? -0.578 -14.005 -5.311 1.00 91.31 83 LEU A CA 1
ATOM 651 C C . LEU A 1 83 ? 0.532 -13.288 -6.092 1.00 91.31 83 LEU A C 1
ATOM 653 O O . LEU A 1 83 ? 0.302 -12.863 -7.217 1.00 91.31 83 LEU A O 1
ATOM 657 N N . VAL A 1 84 ? 1.743 -13.199 -5.531 1.00 92.25 84 VAL A N 1
ATOM 658 C CA . VAL A 1 84 ? 2.900 -12.599 -6.218 1.00 92.25 84 VAL A CA 1
ATOM 659 C C . VAL A 1 84 ? 3.330 -13.433 -7.425 1.00 92.25 84 VAL A C 1
ATOM 661 O O . VAL A 1 84 ? 3.541 -12.880 -8.498 1.00 92.25 84 VAL A O 1
ATOM 664 N N . ILE A 1 85 ? 3.445 -14.756 -7.271 1.00 94.00 85 ILE A N 1
ATOM 665 C CA . ILE A 1 85 ? 3.936 -15.649 -8.336 1.00 94.00 85 ILE A CA 1
ATOM 666 C C . ILE A 1 85 ? 2.939 -15.760 -9.499 1.00 94.00 85 ILE A C 1
ATOM 668 O O . ILE A 1 85 ? 3.347 -15.941 -10.642 1.00 94.00 85 ILE A O 1
ATOM 672 N N . THR A 1 86 ? 1.640 -15.683 -9.211 1.00 91.44 86 THR A N 1
ATOM 673 C CA . THR A 1 86 ? 0.570 -15.891 -10.203 1.00 91.44 86 THR A CA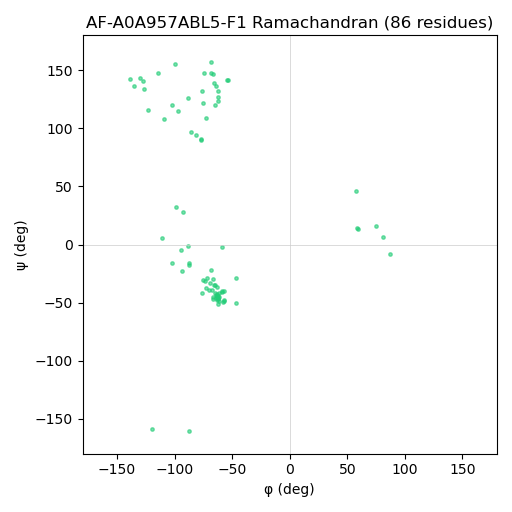 1
ATOM 674 C C . THR A 1 86 ? 0.051 -14.605 -10.844 1.00 91.44 86 THR A C 1
ATOM 676 O O . THR A 1 86 ? -0.781 -14.677 -11.748 1.00 91.44 86 THR A O 1
ATOM 679 N N . SER A 1 87 ? 0.526 -13.437 -10.403 1.00 87.12 87 SER A N 1
ATOM 680 C CA . SER A 1 87 ? 0.175 -12.156 -11.018 1.00 87.12 87 SER A CA 1
ATOM 681 C C . SER A 1 87 ? 0.690 -12.089 -12.459 1.00 87.12 87 SER A C 1
ATOM 683 O O . SER A 1 87 ? 1.828 -12.469 -12.731 1.00 87.12 87 SER A O 1
ATOM 685 N N . VAL A 1 88 ? -0.151 -11.585 -13.366 1.00 71.81 88 VAL A N 1
ATOM 686 C CA . VAL A 1 88 ? 0.171 -11.340 -14.787 1.00 71.81 88 VAL A CA 1
ATOM 687 C C . VAL A 1 88 ? 0.645 -9.906 -14.983 1.00 71.81 88 VAL A C 1
ATOM 689 O O . VAL A 1 88 ? 0.136 -9.029 -14.247 1.00 71.81 88 VAL A O 1
#

Secondary structure (DSSP, 8-state):
---------THHHHHSTT--HHHHHHHHHHHHHHHHHHHHHHHHHHHHS-TT-EESTT-SS-EE----SSSGGGTTTT-HHHHHHH--